Protein AF-A0A1R1SMH8-F1 (afdb_monomer_lite)

Sequence (94 aa):
MRCGICGSGRLSPVGELTSSDSMQKRLRLRFPRLGAFKSRPTFHAGFARACRDCGALLPFLGEEERRRLDAEADGLAPAEGAPIDADSEGGDAR

Organism: NCBI:txid1331668

Foldseek 3Di:
DAPPVPRHPQKDPKDFQDDPDPPDDADKDWFAFPDPDDDTDIAHFGIWIARPPPRDIGTDHDPVRVVVCVVCVVGTDPDVPDDPPPPPDDDDDD

pLDDT: mean 78.5, std 17.75, range [43.09, 97.81]

Structure (mmCIF, N/CA/C/O backbone):
data_AF-A0A1R1SMH8-F1
#
_entry.id   AF-A0A1R1SMH8-F1
#
loop_
_atom_site.group_PDB
_atom_site.id
_atom_site.type_symbol
_atom_site.label_atom_id
_atom_site.label_alt_id
_atom_site.label_comp_id
_atom_site.label_asym_id
_atom_site.label_entity_id
_atom_site.label_seq_id
_atom_site.pdbx_PDB_ins_code
_atom_site.Cartn_x
_atom_site.Cartn_y
_atom_site.Cartn_z
_atom_site.occupancy
_atom_site.B_iso_or_equiv
_atom_site.auth_seq_id
_atom_site.auth_comp_id
_atom_site.auth_asym_id
_atom_site.auth_atom_id
_atom_site.pdbx_PDB_model_num
ATOM 1 N N . MET A 1 1 ? 11.526 -10.123 0.857 1.00 79.00 1 MET A N 1
ATOM 2 C CA . MET A 1 1 ? 10.132 -9.953 0.391 1.00 79.00 1 MET A CA 1
ATOM 3 C C . MET A 1 1 ? 9.905 -10.792 -0.852 1.00 79.00 1 MET A C 1
ATOM 5 O O . MET A 1 1 ? 10.796 -10.845 -1.692 1.00 79.00 1 MET A O 1
ATOM 9 N N . ARG A 1 2 ? 8.744 -11.440 -0.951 1.00 92.88 2 ARG A N 1
ATOM 10 C CA . ARG A 1 2 ? 8.291 -12.180 -2.137 1.00 92.88 2 ARG A CA 1
ATOM 11 C C . ARG A 1 2 ? 7.066 -11.486 -2.721 1.00 92.88 2 ARG A C 1
ATOM 13 O O . ARG A 1 2 ? 6.394 -10.735 -2.020 1.00 92.88 2 ARG A O 1
ATOM 20 N N . CYS A 1 3 ? 6.787 -11.723 -3.995 1.00 94.56 3 CYS A N 1
ATOM 21 C CA . CYS A 1 3 ? 5.545 -11.284 -4.607 1.00 94.56 3 CYS A CA 1
ATOM 22 C C . CYS A 1 3 ? 4.367 -12.002 -3.936 1.00 94.56 3 CYS A C 1
ATOM 24 O O . CYS A 1 3 ? 4.298 -13.226 -3.992 1.00 94.56 3 CYS A O 1
ATOM 26 N N . GLY A 1 4 ? 3.436 -11.253 -3.342 1.00 90.12 4 GLY A N 1
ATOM 27 C CA . GLY A 1 4 ? 2.223 -11.822 -2.740 1.00 90.12 4 GLY A CA 1
ATOM 28 C C . GLY A 1 4 ? 1.247 -12.433 -3.753 1.00 90.12 4 GLY A C 1
ATOM 29 O O . GLY A 1 4 ? 0.323 -13.122 -3.350 1.00 90.12 4 GLY A O 1
ATOM 30 N N . ILE A 1 5 ? 1.460 -12.201 -5.056 1.00 95.25 5 ILE A N 1
ATOM 31 C CA . ILE A 1 5 ? 0.613 -12.732 -6.134 1.00 95.25 5 ILE A CA 1
ATOM 32 C C . ILE A 1 5 ? 1.150 -14.062 -6.680 1.00 95.25 5 ILE A C 1
ATOM 34 O O . ILE A 1 5 ? 0.381 -14.995 -6.862 1.00 95.25 5 ILE A O 1
ATOM 38 N N . CYS A 1 6 ? 2.459 -14.174 -6.948 1.00 96.19 6 CYS A N 1
ATOM 39 C CA . CYS A 1 6 ? 3.048 -15.371 -7.578 1.00 96.19 6 CYS A CA 1
ATOM 40 C C . CYS A 1 6 ? 4.179 -16.043 -6.776 1.00 96.19 6 CYS A C 1
ATOM 42 O O . CYS A 1 6 ? 4.794 -16.990 -7.254 1.00 96.19 6 CYS A O 1
ATOM 44 N N . GLY A 1 7 ? 4.532 -15.530 -5.594 1.00 96.12 7 GLY A N 1
ATOM 45 C CA . GLY A 1 7 ? 5.589 -16.087 -4.735 1.00 96.12 7 GLY A CA 1
ATOM 46 C C . GLY A 1 7 ? 7.037 -15.806 -5.175 1.00 96.12 7 GLY A C 1
ATOM 47 O O . GLY A 1 7 ? 7.980 -16.123 -4.437 1.00 96.12 7 GLY A O 1
ATOM 48 N N . SER A 1 8 ? 7.242 -15.179 -6.339 1.00 96.94 8 SER A N 1
ATOM 49 C CA . SER A 1 8 ? 8.574 -14.864 -6.871 1.00 96.94 8 SER A CA 1
ATOM 50 C C . SER A 1 8 ? 9.390 -13.938 -5.958 1.00 96.94 8 SER A C 1
ATOM 52 O O . SER A 1 8 ? 8.864 -13.002 -5.354 1.00 96.94 8 SER A O 1
ATOM 54 N N . GLY A 1 9 ? 10.708 -14.163 -5.901 1.00 96.06 9 GLY A N 1
ATOM 55 C CA . GLY A 1 9 ? 11.679 -13.260 -5.269 1.00 96.06 9 GLY A CA 1
ATOM 56 C C . GLY A 1 9 ? 12.247 -12.179 -6.202 1.00 96.06 9 GLY A C 1
ATOM 57 O O . GLY A 1 9 ? 12.992 -11.314 -5.744 1.00 96.06 9 GLY A O 1
ATOM 58 N N . ARG A 1 10 ? 11.918 -12.201 -7.502 1.00 96.94 10 ARG A N 1
ATOM 59 C CA . ARG A 1 10 ? 12.462 -11.280 -8.516 1.00 96.94 10 ARG A CA 1
ATOM 60 C C . ARG A 1 10 ? 11.681 -9.967 -8.528 1.00 96.94 10 ARG A C 1
ATOM 62 O O . ARG A 1 10 ? 10.909 -9.685 -9.442 1.00 96.94 10 ARG A O 1
ATOM 69 N N . LEU A 1 11 ? 11.874 -9.160 -7.493 1.00 97.06 11 LEU A N 1
ATOM 70 C CA . LEU A 1 11 ? 11.285 -7.824 -7.384 1.00 97.06 11 LEU A CA 1
ATOM 71 C C . LEU A 1 11 ? 12.233 -6.757 -7.949 1.00 97.06 11 LEU A C 1
ATOM 73 O O . LEU A 1 11 ? 13.454 -6.897 -7.879 1.00 97.06 11 LEU A O 1
ATOM 77 N N . SER A 1 12 ? 11.677 -5.677 -8.494 1.00 96.25 12 SER A N 1
ATOM 78 C CA . SER A 1 12 ? 12.437 -4.483 -8.8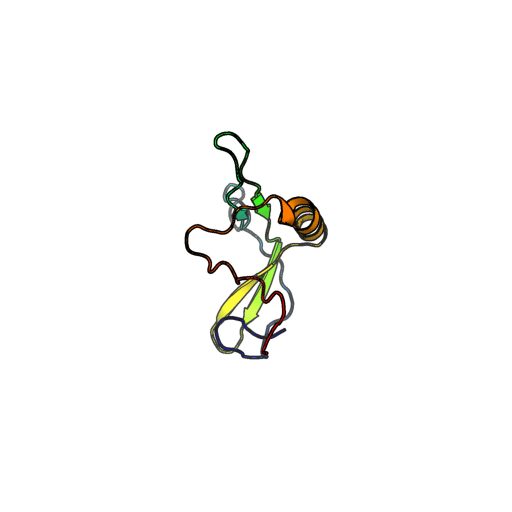69 1.00 96.25 12 SER A CA 1
ATOM 79 C C . SER A 1 12 ? 13.060 -3.795 -7.639 1.00 96.25 12 SER A C 1
ATOM 81 O O . SER A 1 12 ? 12.665 -4.069 -6.490 1.00 96.25 12 SER A O 1
ATOM 83 N N . PRO A 1 13 ? 13.994 -2.848 -7.853 1.00 96.50 13 PRO A N 1
ATOM 84 C CA . PRO A 1 13 ? 14.267 -1.796 -6.881 1.00 96.50 13 PRO A CA 1
ATOM 85 C C . PRO A 1 13 ? 12.987 -1.046 -6.490 1.00 96.50 13 PRO A C 1
ATOM 87 O O . PRO A 1 13 ? 11.969 -1.120 -7.186 1.00 96.50 13 PRO A O 1
ATOM 90 N N . VAL A 1 14 ? 13.041 -0.343 -5.362 1.00 95.06 14 VAL A N 1
ATOM 91 C CA . VAL A 1 14 ? 11.951 0.544 -4.944 1.00 95.06 14 VAL A CA 1
ATOM 92 C C . VAL A 1 14 ? 11.876 1.724 -5.907 1.00 95.06 14 VAL A C 1
ATOM 94 O O . VAL A 1 14 ? 12.902 2.329 -6.206 1.00 95.06 14 VAL A O 1
ATOM 97 N N . GLY A 1 15 ? 10.669 2.033 -6.371 1.00 92.56 15 GLY A N 1
ATOM 98 C CA . GLY A 1 15 ? 10.359 3.262 -7.093 1.00 92.56 15 GLY A CA 1
ATOM 99 C C . GLY A 1 15 ? 9.329 4.096 -6.340 1.00 92.56 15 GLY A C 1
ATOM 100 O O . GLY A 1 15 ? 8.571 3.572 -5.518 1.00 92.56 15 GLY A O 1
ATOM 101 N N . GLU A 1 16 ? 9.300 5.390 -6.635 1.00 90.50 16 GLU A N 1
ATOM 102 C CA . GLU A 1 16 ? 8.259 6.302 -6.163 1.00 90.50 16 GLU A CA 1
ATOM 103 C C . GLU A 1 16 ? 6.996 6.152 -7.017 1.00 90.50 16 GLU A C 1
ATOM 105 O O . GLU A 1 16 ? 7.060 6.069 -8.245 1.00 90.50 16 GLU A O 1
ATOM 110 N N . LEU A 1 17 ? 5.835 6.117 -6.364 1.00 86.31 17 LEU A N 1
ATOM 111 C CA . LEU A 1 17 ? 4.542 6.185 -7.032 1.00 86.31 17 LEU A CA 1
ATOM 112 C C . LEU A 1 17 ? 4.172 7.648 -7.242 1.00 86.31 17 LEU A C 1
ATOM 114 O O . LEU A 1 17 ? 3.685 8.328 -6.336 1.00 86.31 17 LEU A O 1
ATOM 118 N N . THR A 1 18 ? 4.376 8.122 -8.462 1.00 76.12 18 THR A N 1
ATOM 119 C CA . THR A 1 18 ? 3.898 9.427 -8.903 1.00 76.12 18 THR A CA 1
ATOM 120 C C . THR A 1 18 ? 2.571 9.263 -9.644 1.00 76.12 18 THR A C 1
ATOM 122 O O . THR A 1 18 ? 2.327 8.263 -10.317 1.00 76.12 18 THR A O 1
ATOM 125 N N . SER A 1 19 ? 1.675 10.235 -9.484 1.00 70.19 19 SER A N 1
ATOM 126 C CA . SER A 1 19 ? 0.490 10.362 -10.332 1.00 70.19 19 SER A CA 1
ATOM 127 C C . SER A 1 19 ? 0.819 11.393 -11.404 1.00 70.19 19 SER A C 1
ATOM 129 O O . SER A 1 19 ? 1.306 12.472 -11.067 1.00 70.19 19 SER A O 1
ATOM 131 N N . SER A 1 20 ? 0.615 11.061 -12.677 1.00 59.62 20 SER A N 1
ATOM 132 C CA . SER A 1 20 ? 0.969 11.924 -13.812 1.00 59.62 20 SER A CA 1
ATOM 133 C C . SER A 1 20 ? 0.050 13.136 -13.985 1.00 59.62 20 SER A C 1
ATOM 135 O O . SER A 1 20 ? 0.344 14.002 -14.803 1.00 59.62 20 SER A O 1
ATOM 137 N N . ASP A 1 21 ? -1.037 13.224 -13.219 1.00 59.59 21 ASP A N 1
ATOM 138 C CA . ASP A 1 21 ? -2.013 14.301 -13.318 1.00 59.59 21 ASP A CA 1
ATOM 139 C C . ASP A 1 21 ? -2.118 15.016 -11.965 1.00 59.59 21 ASP A C 1
ATOM 141 O O . ASP A 1 21 ? -2.388 14.400 -10.929 1.00 59.59 21 ASP A O 1
ATOM 145 N N . SER A 1 22 ? -1.876 16.329 -11.967 1.00 54.41 22 SER A N 1
ATOM 146 C CA . SER A 1 22 ? -1.843 17.182 -10.770 1.00 54.41 22 SER A CA 1
ATOM 147 C C . SER A 1 22 ? -3.181 17.212 -10.020 1.00 54.41 22 SER A C 1
ATOM 149 O O . SER A 1 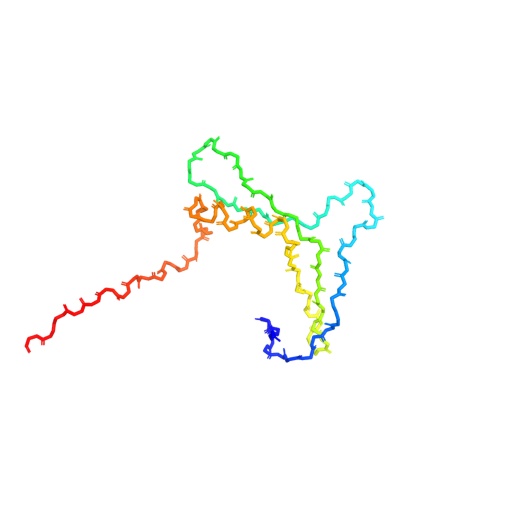22 ? -3.226 17.602 -8.852 1.00 54.41 22 SER A O 1
ATOM 151 N N . MET A 1 23 ? -4.259 16.740 -10.655 1.00 55.12 23 MET A N 1
ATOM 152 C CA . MET A 1 23 ? -5.587 16.591 -10.058 1.00 55.12 23 MET A CA 1
ATOM 153 C C . MET A 1 23 ? -5.948 15.146 -9.668 1.00 55.12 23 MET A C 1
ATOM 155 O O . MET A 1 23 ? -6.930 14.935 -8.945 1.00 55.12 23 MET A O 1
ATOM 159 N N . GLN A 1 24 ? -5.165 14.138 -10.073 1.00 54.09 24 GLN A N 1
ATOM 160 C CA . GLN A 1 24 ? -5.457 12.737 -9.768 1.00 54.09 24 GLN A CA 1
ATOM 161 C C . GLN A 1 24 ? -4.661 12.268 -8.554 1.00 54.09 24 GLN A C 1
ATOM 163 O O . GLN A 1 24 ? -3.451 12.064 -8.564 1.00 54.09 24 GLN A O 1
ATOM 168 N N . LYS A 1 25 ? -5.414 12.141 -7.465 1.00 59.88 25 LYS A N 1
ATOM 169 C CA . LYS A 1 25 ? -5.035 11.710 -6.120 1.00 59.88 25 LYS A CA 1
ATOM 170 C C . LYS A 1 25 ? -4.021 10.556 -6.159 1.00 59.88 25 LYS A C 1
ATOM 172 O O . LYS A 1 25 ? -4.279 9.538 -6.794 1.00 59.88 25 LYS A O 1
ATOM 177 N N . ARG A 1 26 ? -2.918 10.702 -5.407 1.00 68.19 26 ARG A N 1
ATOM 178 C CA . ARG A 1 26 ? -1.978 9.613 -5.055 1.00 68.19 26 ARG A CA 1
ATOM 179 C C . ARG A 1 26 ? -2.743 8.321 -4.753 1.00 68.19 26 ARG A C 1
ATOM 181 O O . ARG A 1 26 ? -3.845 8.395 -4.204 1.00 68.19 26 ARG A O 1
ATOM 188 N N . LEU A 1 27 ? -2.149 7.161 -5.037 1.00 79.38 27 LEU A N 1
ATOM 189 C CA . LEU A 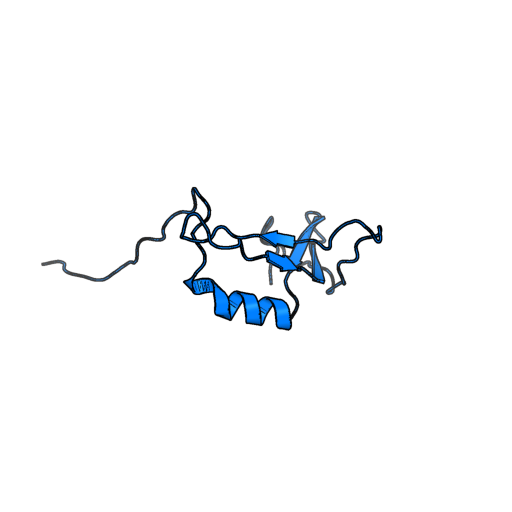1 27 ? -2.765 5.874 -4.715 1.00 79.38 27 LEU A CA 1
ATOM 190 C C . LEU A 1 27 ? -3.084 5.822 -3.209 1.00 79.38 27 LEU A C 1
ATOM 192 O O . LEU A 1 27 ? -2.206 6.023 -2.366 1.00 79.38 27 LEU A O 1
ATOM 196 N N . ARG A 1 28 ? -4.365 5.634 -2.874 1.00 81.94 28 ARG A N 1
ATOM 197 C CA . ARG A 1 28 ? -4.885 5.726 -1.504 1.00 81.94 28 ARG A CA 1
ATOM 198 C C . ARG A 1 28 ? -5.432 4.389 -1.040 1.00 81.94 28 ARG A C 1
ATOM 200 O O . ARG A 1 28 ? -6.281 3.808 -1.707 1.00 81.94 28 ARG A O 1
ATOM 207 N N . LEU A 1 29 ? -5.003 3.965 0.140 1.00 82.25 29 LEU A N 1
ATOM 208 C CA . LEU A 1 29 ? -5.559 2.833 0.864 1.00 82.25 29 LEU A CA 1
ATOM 209 C C . LEU A 1 29 ? -6.562 3.355 1.895 1.00 82.25 29 LEU A C 1
ATOM 211 O O . LEU A 1 29 ? -6.202 4.166 2.745 1.00 82.25 29 LEU A O 1
ATOM 215 N N . ARG A 1 30 ? -7.828 2.944 1.806 1.00 83.94 30 ARG A N 1
ATOM 216 C CA . ARG A 1 30 ? -8.908 3.423 2.681 1.00 83.94 30 ARG A CA 1
ATOM 217 C C . ARG A 1 30 ? -9.501 2.253 3.451 1.00 83.94 30 ARG A C 1
ATOM 219 O O . ARG A 1 30 ? -9.938 1.293 2.828 1.00 83.94 30 ARG A O 1
ATOM 226 N N . PHE A 1 31 ? -9.579 2.375 4.772 1.00 81.50 31 PHE A N 1
ATOM 227 C CA . PHE A 1 31 ? -10.131 1.330 5.635 1.00 81.50 31 PHE A CA 1
ATOM 228 C C . PHE A 1 31 ? -11.540 1.684 6.137 1.00 81.50 31 PHE A C 1
ATOM 230 O O . PHE A 1 31 ? -11.866 2.870 6.292 1.00 81.50 31 PHE A O 1
ATOM 237 N N . PRO A 1 32 ? -12.399 0.683 6.391 1.00 76.19 32 PRO A N 1
ATOM 238 C CA . PRO A 1 32 ? -13.599 0.875 7.194 1.00 76.19 32 PRO A CA 1
ATOM 239 C C . PRO A 1 32 ? -13.229 1.131 8.667 1.00 76.19 32 PRO A C 1
ATOM 241 O O . PRO A 1 32 ? -12.161 0.744 9.139 1.00 76.19 32 PRO A O 1
ATOM 244 N N . ARG A 1 33 ? -14.114 1.807 9.407 1.00 72.31 33 ARG A N 1
ATOM 245 C CA . ARG A 1 33 ? -13.944 2.092 10.840 1.00 72.31 33 ARG A CA 1
ATOM 246 C C . ARG A 1 33 ? -15.231 1.751 11.583 1.00 72.31 33 ARG A C 1
ATOM 248 O O . ARG A 1 33 ? -16.312 2.022 11.065 1.00 72.31 33 ARG A O 1
ATOM 255 N N . LEU A 1 34 ? -15.116 1.185 12.785 1.00 64.44 34 LEU A N 1
ATOM 256 C CA . LEU A 1 34 ? -16.272 0.862 13.625 1.00 64.44 34 LEU A CA 1
ATOM 257 C C . LEU A 1 34 ? -16.926 2.152 14.161 1.00 64.44 34 LEU A C 1
ATOM 259 O O . LEU A 1 34 ? -16.299 2.933 14.888 1.00 64.44 34 LEU A O 1
ATOM 263 N N . GLY A 1 35 ? -18.191 2.371 13.787 1.00 62.59 35 GLY A N 1
ATOM 264 C CA . GLY A 1 35 ? -19.032 3.505 14.194 1.00 62.59 35 GLY A CA 1
ATOM 265 C C . GLY A 1 35 ? -19.589 4.296 13.003 1.00 62.59 35 GLY A C 1
ATOM 266 O O . GLY A 1 35 ? -18.826 4.797 12.182 1.00 62.59 35 GLY A O 1
ATOM 267 N N . ALA A 1 36 ? -20.918 4.459 12.943 1.00 57.88 36 ALA A N 1
ATOM 268 C CA . ALA A 1 36 ? -21.668 5.011 11.801 1.00 57.88 36 ALA A CA 1
ATOM 269 C C . ALA A 1 36 ? -21.306 6.459 11.386 1.00 57.88 36 ALA A C 1
ATOM 271 O O . ALA A 1 36 ? -21.746 6.920 10.337 1.00 57.88 36 ALA A O 1
ATOM 272 N N . PHE A 1 37 ? -20.476 7.160 12.167 1.00 60.06 37 PHE A N 1
ATOM 273 C CA . PHE A 1 37 ? -20.117 8.567 11.95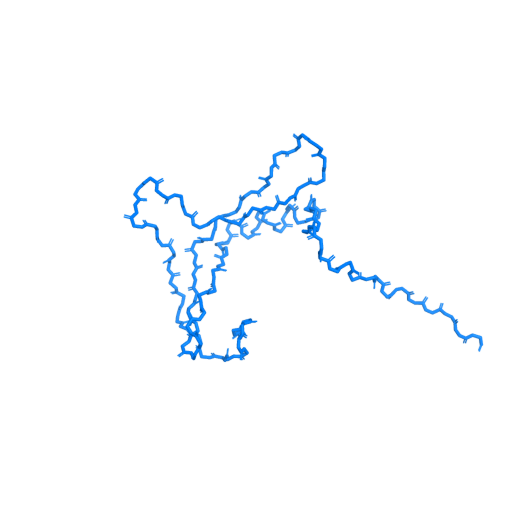0 1.00 60.06 37 PHE A CA 1
ATOM 274 C C . PHE A 1 37 ? -18.610 8.864 12.031 1.00 60.06 37 PHE A C 1
ATOM 276 O O . PHE A 1 37 ? -18.218 10.030 12.034 1.00 60.06 37 PHE A O 1
ATOM 283 N N . LYS A 1 38 ? -17.733 7.850 12.093 1.00 62.28 38 LYS A N 1
ATOM 284 C CA . LYS A 1 38 ? -16.279 8.095 12.113 1.00 62.28 38 LYS A CA 1
ATOM 285 C C . LYS A 1 38 ? -15.724 8.255 10.695 1.00 62.28 38 LYS A C 1
ATOM 287 O O . LYS A 1 38 ? -16.094 7.515 9.781 1.00 62.28 38 LYS A O 1
ATOM 292 N N . SER A 1 39 ? -14.805 9.205 10.506 1.00 70.44 39 SER A N 1
ATOM 293 C CA . SER A 1 39 ? -14.094 9.362 9.235 1.00 70.44 39 SER A CA 1
ATOM 294 C C . SER A 1 39 ? -13.294 8.091 8.922 1.00 70.44 39 SER A C 1
ATOM 296 O O . SER A 1 39 ? -12.631 7.511 9.782 1.00 70.44 39 SER A O 1
ATOM 298 N N . ARG A 1 40 ? -13.392 7.623 7.672 1.00 75.94 40 ARG A N 1
ATOM 299 C CA . ARG A 1 40 ? -12.641 6.451 7.202 1.00 75.94 40 ARG A CA 1
ATOM 300 C C . ARG A 1 40 ? -11.167 6.836 7.042 1.00 75.94 40 ARG A C 1
ATOM 302 O O . ARG A 1 40 ? -10.890 7.687 6.184 1.00 75.94 40 ARG A O 1
ATOM 309 N N . PRO A 1 41 ? -10.240 6.237 7.807 1.00 82.31 41 PRO A N 1
ATOM 310 C CA . PRO A 1 41 ? -8.836 6.582 7.701 1.00 82.31 41 PRO A CA 1
ATOM 311 C C . PRO A 1 41 ? -8.339 6.217 6.306 1.00 82.31 41 PRO A C 1
ATOM 313 O O . PRO A 1 41 ? -8.741 5.214 5.706 1.00 82.31 41 PRO A O 1
ATOM 316 N N . THR A 1 42 ? -7.534 7.111 5.743 1.00 86.69 42 THR A N 1
ATOM 317 C CA . THR A 1 42 ? -6.988 6.952 4.400 1.00 86.69 42 THR A CA 1
ATOM 318 C C . THR A 1 42 ? -5.491 7.171 4.446 1.00 86.69 42 THR A C 1
ATOM 320 O O . THR A 1 42 ? -5.051 8.142 5.049 1.00 86.69 42 THR A O 1
ATOM 323 N N . PHE A 1 43 ? -4.737 6.304 3.782 1.00 89.31 43 PHE A N 1
ATOM 324 C CA . PHE A 1 43 ? -3.282 6.306 3.752 1.00 89.31 43 PHE A CA 1
ATOM 325 C C . PHE A 1 43 ? -2.772 6.417 2.322 1.00 89.31 43 PHE A C 1
ATOM 327 O O . PHE A 1 43 ? -3.401 5.912 1.392 1.00 89.31 43 PHE A O 1
ATOM 334 N N . HIS A 1 44 ? -1.646 7.089 2.136 1.00 88.81 44 HIS A N 1
ATOM 335 C CA . HIS A 1 44 ? -1.033 7.307 0.834 1.00 88.81 44 HIS A CA 1
ATOM 336 C C . HIS A 1 44 ? 0.099 6.307 0.598 1.00 88.81 44 HIS A C 1
ATOM 338 O O . HIS A 1 44 ? 1.108 6.307 1.304 1.00 88.81 44 HIS A O 1
ATOM 344 N N . ALA A 1 45 ? -0.043 5.480 -0.438 1.00 88.69 45 ALA A N 1
ATOM 345 C CA . ALA A 1 45 ? 1.065 4.677 -0.933 1.00 88.69 45 ALA A CA 1
ATOM 346 C C . ALA A 1 45 ? 1.975 5.573 -1.782 1.00 88.69 45 ALA A C 1
ATOM 348 O O . ALA A 1 45 ? 1.566 6.064 -2.835 1.00 88.69 45 ALA A O 1
ATOM 349 N N . GLY A 1 46 ? 3.187 5.823 -1.286 1.00 89.50 46 GLY A N 1
ATOM 350 C CA . GLY A 1 46 ? 4.187 6.662 -1.955 1.00 89.50 46 GLY A CA 1
ATOM 351 C C . GLY A 1 46 ? 5.221 5.866 -2.745 1.00 89.50 46 GLY A C 1
ATOM 352 O O . GLY A 1 46 ? 5.952 6.444 -3.542 1.00 89.50 46 GLY A O 1
ATOM 353 N N . PHE A 1 47 ? 5.281 4.549 -2.546 1.00 92.50 47 PHE A N 1
ATOM 354 C CA . PHE A 1 47 ? 6.334 3.700 -3.091 1.00 92.50 47 PHE A CA 1
ATOM 355 C C . PHE A 1 47 ? 5.772 2.391 -3.637 1.00 92.50 47 PHE A C 1
ATOM 357 O O . PHE A 1 47 ? 4.708 1.933 -3.213 1.00 92.50 47 PHE A O 1
ATOM 364 N N . ALA A 1 48 ? 6.499 1.765 -4.560 1.00 93.81 48 ALA A N 1
ATOM 365 C CA . ALA A 1 48 ? 6.166 0.443 -5.071 1.00 93.81 48 ALA A CA 1
ATOM 366 C C . ALA A 1 48 ? 7.395 -0.365 -5.497 1.00 93.81 48 ALA A C 1
ATOM 368 O O . ALA A 1 48 ? 8.481 0.163 -5.746 1.00 93.81 48 ALA A O 1
ATOM 369 N N . ARG A 1 49 ? 7.194 -1.680 -5.614 1.00 95.50 49 ARG A N 1
ATOM 370 C CA . ARG A 1 49 ? 8.059 -2.590 -6.378 1.00 95.50 49 ARG A CA 1
ATOM 371 C C . ARG A 1 49 ? 7.224 -3.328 -7.416 1.00 95.50 49 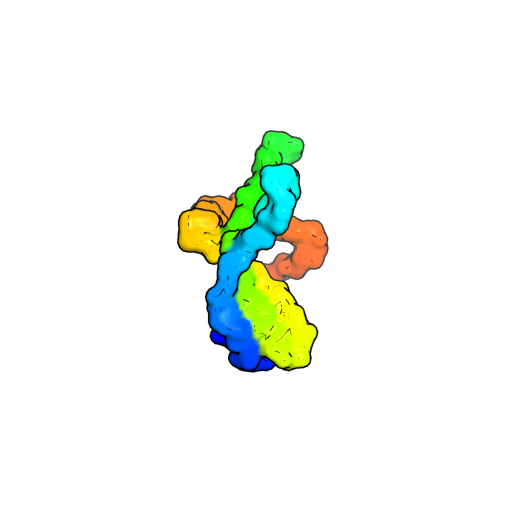ARG A C 1
ATOM 373 O O . ARG A 1 49 ? 6.088 -3.695 -7.133 1.00 95.50 49 ARG A O 1
ATOM 380 N N . ALA A 1 50 ? 7.800 -3.608 -8.577 1.00 96.56 50 ALA A N 1
ATOM 381 C CA . ALA A 1 50 ? 7.199 -4.474 -9.584 1.00 96.56 50 ALA A CA 1
ATOM 382 C C . ALA A 1 50 ? 7.788 -5.888 -9.493 1.00 96.56 50 ALA A C 1
ATOM 384 O O . ALA A 1 50 ? 9.005 -6.063 -9.366 1.00 96.56 50 ALA A O 1
ATOM 385 N N . CYS A 1 51 ? 6.943 -6.913 -9.571 1.00 97.75 51 CYS A N 1
ATOM 386 C CA . CYS A 1 51 ? 7.400 -8.278 -9.788 1.00 97.75 51 CYS A CA 1
ATOM 387 C C . CYS A 1 51 ? 7.817 -8.450 -11.249 1.00 97.75 51 CYS A C 1
ATOM 389 O O . CYS A 1 51 ? 7.030 -8.214 -12.161 1.00 97.75 51 CYS A O 1
ATOM 391 N N . ARG A 1 52 ? 9.049 -8.905 -11.470 1.00 97.38 52 ARG A N 1
ATOM 392 C CA . ARG A 1 52 ? 9.619 -9.087 -12.810 1.00 97.38 52 ARG A CA 1
ATOM 393 C C . ARG A 1 52 ? 9.161 -10.372 -13.504 1.00 97.38 52 ARG A C 1
ATOM 395 O O . ARG A 1 52 ? 9.494 -10.550 -14.668 1.00 97.38 52 ARG A O 1
ATOM 402 N N . ASP A 1 53 ? 8.440 -11.241 -12.795 1.00 97.81 53 ASP A N 1
ATOM 403 C CA . ASP A 1 53 ? 7.933 -12.506 -13.340 1.00 97.81 53 ASP A CA 1
ATOM 404 C C . ASP A 1 53 ? 6.453 -12.422 -13.722 1.00 97.81 53 ASP A C 1
ATOM 406 O O . ASP A 1 53 ? 6.092 -12.830 -14.818 1.00 97.81 53 ASP A O 1
ATOM 410 N N . CYS A 1 54 ? 5.592 -11.880 -12.851 1.00 97.38 54 CYS A N 1
ATOM 411 C CA . CYS A 1 54 ? 4.149 -11.788 -13.119 1.00 97.38 54 CYS A CA 1
ATOM 412 C C . CYS A 1 54 ? 3.639 -10.364 -13.389 1.00 97.38 54 CYS A C 1
ATOM 414 O O . CYS A 1 54 ? 2.448 -10.180 -13.612 1.00 97.38 54 CYS A O 1
ATOM 416 N N . GLY A 1 55 ? 4.501 -9.345 -13.312 1.00 95.31 55 GLY A N 1
ATOM 417 C CA . GLY A 1 55 ? 4.120 -7.950 -13.553 1.00 95.31 55 GLY A CA 1
ATOM 418 C C . GLY A 1 55 ? 3.331 -7.279 -12.423 1.00 95.31 55 GLY A C 1
ATOM 419 O O . GLY A 1 55 ? 2.991 -6.106 -12.547 1.00 95.31 55 GLY A O 1
ATOM 420 N N . ALA A 1 56 ? 3.055 -7.972 -11.312 1.00 95.56 56 ALA A N 1
ATOM 421 C CA . ALA A 1 56 ? 2.325 -7.388 -10.188 1.00 95.56 56 ALA A CA 1
ATOM 422 C C . ALA A 1 56 ? 3.038 -6.145 -9.630 1.00 95.56 56 ALA A C 1
ATOM 424 O O . ALA A 1 56 ? 4.228 -6.199 -9.300 1.00 95.56 56 ALA A O 1
ATOM 425 N N . LEU A 1 57 ? 2.293 -5.049 -9.473 1.00 94.00 57 LEU A N 1
ATOM 426 C CA . LEU A 1 57 ? 2.751 -3.837 -8.802 1.00 94.00 57 LEU A CA 1
ATOM 427 C C . LEU A 1 57 ? 2.373 -3.914 -7.320 1.00 94.00 57 LEU A C 1
ATOM 429 O O . LEU A 1 57 ? 1.204 -4.078 -6.983 1.00 94.00 57 LEU A O 1
ATOM 433 N N . LEU A 1 58 ? 3.368 -3.820 -6.442 1.00 92.50 58 LEU A N 1
ATOM 434 C CA . LEU A 1 58 ? 3.229 -3.965 -4.994 1.00 92.50 58 LEU A CA 1
ATOM 435 C C . LEU A 1 58 ? 3.404 -2.587 -4.337 1.00 92.50 58 LEU A C 1
ATOM 437 O O . LEU A 1 58 ? 4.543 -2.220 -4.023 1.00 92.50 58 LEU A O 1
ATOM 441 N N . PRO A 1 59 ? 2.326 -1.796 -4.186 1.00 92.31 59 PRO A N 1
ATOM 442 C CA . PRO A 1 59 ? 2.373 -0.495 -3.532 1.00 92.31 59 PRO A CA 1
ATOM 443 C C . PRO A 1 59 ? 2.534 -0.645 -2.016 1.00 92.31 59 PRO A C 1
ATOM 445 O O . PRO A 1 59 ? 1.973 -1.556 -1.410 1.00 92.31 59 PRO A O 1
ATOM 448 N N . PHE A 1 60 ? 3.272 0.268 -1.392 1.00 92.12 60 PHE A N 1
ATOM 449 C CA . PHE A 1 60 ? 3.436 0.310 0.058 1.00 92.12 60 PHE A CA 1
ATOM 450 C C . PHE A 1 60 ? 3.575 1.742 0.585 1.00 92.12 60 PHE A C 1
ATOM 452 O O . PHE A 1 60 ? 3.829 2.701 -0.154 1.00 92.12 60 PHE A O 1
ATOM 459 N N . LEU A 1 61 ? 3.340 1.879 1.891 1.00 93.44 61 LEU A N 1
ATOM 460 C CA . LEU A 1 61 ? 3.361 3.156 2.594 1.00 93.44 61 LEU A CA 1
ATOM 461 C C . LEU A 1 61 ? 4.795 3.646 2.811 1.00 93.44 61 LEU A C 1
ATOM 463 O O . LEU A 1 61 ? 5.715 2.855 3.023 1.00 93.44 61 LEU A O 1
ATOM 467 N N . GLY A 1 62 ? 4.963 4.969 2.793 1.00 91.31 62 GLY A N 1
ATOM 468 C CA . GLY A 1 62 ? 6.161 5.605 3.333 1.00 91.31 62 GLY A CA 1
ATOM 469 C C . GLY A 1 62 ? 6.214 5.494 4.854 1.00 91.31 62 GLY A C 1
ATOM 470 O O . GLY A 1 62 ? 5.245 5.089 5.491 1.00 91.31 62 GLY A O 1
ATOM 471 N N . GLU A 1 63 ? 7.343 5.872 5.447 1.00 92.88 63 GLU A N 1
ATOM 472 C CA . GLU A 1 63 ? 7.566 5.698 6.884 1.00 92.88 63 GLU A CA 1
ATOM 473 C C . GLU A 1 63 ? 6.523 6.415 7.753 1.00 92.88 63 GLU A C 1
ATOM 475 O O . GLU A 1 63 ? 5.984 5.811 8.678 1.00 92.88 63 GLU A O 1
ATOM 480 N N . GLU A 1 64 ? 6.206 7.672 7.442 1.00 92.56 64 GLU A N 1
ATOM 481 C CA . GLU A 1 64 ? 5.212 8.463 8.175 1.00 92.56 64 GLU A CA 1
ATOM 482 C C . GLU A 1 64 ? 3.814 7.832 8.102 1.00 92.56 64 GLU A C 1
ATOM 484 O O . GLU A 1 64 ? 3.169 7.593 9.121 1.00 92.56 64 GLU A O 1
ATOM 489 N N . GLU A 1 65 ? 3.373 7.490 6.892 1.00 92.44 65 GLU A N 1
ATOM 490 C CA . GLU A 1 65 ? 2.073 6.865 6.648 1.00 92.44 65 GLU A CA 1
ATOM 491 C C . GLU A 1 65 ? 1.980 5.477 7.295 1.00 92.44 65 GLU A C 1
ATOM 493 O O . GLU A 1 65 ? 0.926 5.124 7.820 1.00 92.44 65 GLU A O 1
ATOM 498 N N . ARG A 1 66 ? 3.082 4.711 7.316 1.00 94.19 66 ARG A N 1
ATOM 499 C CA . ARG A 1 66 ? 3.168 3.430 8.028 1.00 94.19 66 ARG A CA 1
ATOM 500 C C . ARG A 1 66 ? 3.032 3.629 9.535 1.00 94.19 66 ARG A C 1
ATOM 502 O O . ARG A 1 66 ? 2.223 2.949 10.144 1.00 94.19 66 ARG A O 1
ATOM 509 N N . ARG A 1 67 ? 3.761 4.583 10.128 1.00 94.44 67 ARG A N 1
ATOM 510 C CA . ARG A 1 67 ? 3.645 4.886 11.567 1.00 94.44 67 ARG A CA 1
ATOM 511 C C . ARG A 1 67 ? 2.222 5.312 11.937 1.00 94.44 67 ARG A C 1
ATOM 513 O O . ARG A 1 67 ? 1.725 4.910 12.983 1.00 94.44 67 ARG A O 1
ATOM 520 N N . ARG A 1 68 ? 1.554 6.098 11.079 1.00 93.50 68 ARG A N 1
ATOM 521 C CA . ARG A 1 68 ? 0.143 6.461 11.284 1.00 93.50 68 ARG A CA 1
ATOM 522 C C . ARG A 1 68 ? -0.770 5.240 11.191 1.00 93.50 68 ARG A C 1
ATOM 524 O O . ARG A 1 68 ? -1.676 5.117 12.005 1.00 93.50 68 ARG A O 1
ATOM 531 N N . LEU A 1 69 ? -0.536 4.350 10.223 1.00 91.56 69 LEU A N 1
ATOM 532 C CA . LEU A 1 69 ? -1.293 3.104 10.112 1.00 91.56 69 LEU A CA 1
ATOM 533 C C . LEU A 1 69 ? -1.132 2.257 11.375 1.00 91.56 69 LEU A C 1
ATOM 535 O O . LEU A 1 69 ? -2.142 1.853 11.936 1.00 91.56 69 LEU A O 1
ATOM 539 N N . ASP A 1 70 ? 0.099 2.053 11.843 1.00 92.44 70 ASP A N 1
ATOM 540 C CA . ASP A 1 70 ? 0.388 1.264 13.044 1.00 92.44 70 ASP A CA 1
ATOM 541 C C . ASP A 1 70 ? -0.319 1.848 14.280 1.00 92.44 70 ASP A C 1
ATOM 543 O O . ASP A 1 70 ? -0.892 1.107 15.071 1.00 92.44 70 ASP A O 1
ATOM 547 N N . ALA A 1 71 ? -0.359 3.179 14.416 1.00 90.50 71 ALA A N 1
ATOM 548 C CA . ALA A 1 71 ? -1.052 3.854 15.517 1.00 90.50 71 ALA A CA 1
ATOM 549 C C . ALA A 1 71 ? -2.590 3.767 15.444 1.00 90.50 71 ALA A C 1
ATOM 551 O O . ALA A 1 71 ? -3.266 3.909 16.461 1.00 90.50 71 ALA A O 1
ATOM 552 N N . GLU A 1 72 ? -3.159 3.585 14.250 1.00 88.06 72 GLU A N 1
ATOM 553 C CA . GLU A 1 72 ? -4.609 3.500 14.041 1.00 88.06 72 GLU A CA 1
ATOM 554 C C . GLU A 1 72 ? -5.122 2.061 13.878 1.00 88.06 72 GLU A C 1
ATOM 556 O O . GLU A 1 72 ? -6.342 1.871 13.883 1.00 88.06 72 GLU A O 1
ATOM 561 N N . ALA A 1 73 ? -4.226 1.076 13.736 1.00 85.50 73 ALA A N 1
ATOM 562 C CA . ALA A 1 73 ? -4.523 -0.296 13.321 1.00 85.50 73 ALA A CA 1
ATOM 563 C C . ALA A 1 73 ? -5.590 -0.971 14.193 1.00 85.50 73 ALA A C 1
ATOM 565 O O . ALA A 1 73 ? -6.565 -1.497 13.656 1.00 85.50 73 ALA A O 1
ATOM 566 N N . ASP A 1 74 ? -5.471 -0.856 15.518 1.00 82.62 74 ASP A N 1
ATOM 567 C CA . ASP A 1 74 ? -6.406 -1.451 16.487 1.00 82.62 74 ASP A CA 1
ATOM 568 C C . ASP A 1 74 ? -7.835 -0.889 16.369 1.00 82.62 74 ASP A C 1
ATOM 570 O O . ASP A 1 74 ? -8.809 -1.493 16.814 1.00 82.62 74 ASP A O 1
ATOM 574 N N . GLY A 1 75 ? -7.983 0.298 15.772 1.00 77.12 75 GLY A N 1
ATOM 575 C CA . GLY A 1 75 ? -9.270 0.953 15.556 1.00 77.12 75 GLY A CA 1
ATOM 576 C C . GLY A 1 75 ? -9.917 0.658 14.201 1.00 77.12 75 GLY A C 1
ATOM 577 O O . GLY A 1 75 ? -10.999 1.197 13.928 1.00 77.12 75 GLY A O 1
ATOM 578 N N . LEU A 1 76 ? -9.263 -0.120 13.332 1.00 81.12 76 LEU A N 1
ATOM 579 C CA . LEU A 1 76 ? -9.754 -0.445 11.995 1.00 81.12 76 LEU A CA 1
ATOM 580 C C . LEU A 1 76 ? -10.730 -1.619 12.058 1.00 81.12 76 LEU A C 1
ATOM 582 O O . LEU A 1 76 ? -10.501 -2.606 12.748 1.00 81.12 76 LEU A O 1
ATOM 586 N N . ALA A 1 77 ? -11.839 -1.514 11.325 1.00 76.00 77 ALA A N 1
ATOM 587 C CA . ALA A 1 77 ? -12.741 -2.651 11.191 1.00 76.00 77 ALA A CA 1
ATOM 588 C C . ALA A 1 77 ? -12.127 -3.671 10.215 1.00 76.00 77 ALA A C 1
ATOM 590 O O . ALA A 1 77 ? -11.532 -3.248 9.214 1.00 76.00 77 ALA A O 1
ATOM 591 N N . PRO A 1 78 ? -12.313 -4.985 10.434 1.00 66.12 78 PRO A N 1
ATOM 592 C CA . PRO A 1 78 ? -12.054 -5.958 9.384 1.00 66.12 78 PRO A CA 1
ATOM 593 C C . PRO A 1 78 ? -12.867 -5.578 8.141 1.00 66.12 78 PRO A C 1
ATOM 595 O O . PRO A 1 78 ? -13.991 -5.073 8.237 1.00 66.12 78 PRO A O 1
ATOM 598 N N . ALA A 1 79 ? -12.280 -5.769 6.959 1.00 60.31 79 ALA A N 1
ATOM 599 C CA . ALA A 1 79 ? -13.034 -5.629 5.720 1.00 60.31 79 ALA A CA 1
ATOM 600 C C . ALA A 1 79 ? -14.222 -6.604 5.760 1.00 60.31 79 ALA A C 1
ATOM 602 O O . ALA A 1 79 ? -14.066 -7.733 6.226 1.00 60.31 79 ALA A O 1
ATOM 603 N N . GLU A 1 80 ? -15.404 -6.180 5.305 1.00 54.88 80 GLU A N 1
ATOM 604 C CA . GLU A 1 80 ? -16.567 -7.071 5.227 1.00 54.88 80 GLU A CA 1
ATOM 605 C C . GLU A 1 80 ? -16.179 -8.333 4.431 1.00 54.88 80 GLU A C 1
ATOM 607 O O . GLU A 1 80 ? -15.797 -8.240 3.265 1.00 54.88 80 GLU A O 1
ATOM 612 N N . GLY A 1 81 ? -16.210 -9.498 5.090 1.00 54.03 81 GLY A N 1
ATOM 613 C CA . GLY A 1 81 ? -15.806 -10.787 4.515 1.00 54.03 81 GLY A CA 1
ATOM 614 C C . GLY A 1 81 ? -14.368 -11.251 4.800 1.00 54.03 81 GLY A C 1
ATOM 615 O O . GLY A 1 81 ? -13.977 -12.295 4.282 1.00 54.03 81 GLY A O 1
ATOM 616 N N . ALA A 1 82 ? -13.575 -10.536 5.605 1.00 48.84 82 ALA A N 1
ATOM 617 C CA . ALA A 1 82 ? -12.291 -11.056 6.083 1.00 48.84 82 ALA A CA 1
ATOM 618 C C . ALA A 1 82 ? -12.523 -12.210 7.085 1.00 48.84 82 ALA A C 1
ATOM 620 O O . ALA A 1 82 ? -13.371 -12.058 7.972 1.00 48.84 82 ALA A O 1
ATOM 621 N N . PRO A 1 83 ? -11.804 -13.346 6.979 1.00 43.09 83 PRO A N 1
ATOM 622 C CA . PRO A 1 83 ? -11.850 -14.376 8.006 1.00 43.09 83 PRO A CA 1
ATOM 623 C C . PRO A 1 83 ? -11.398 -13.745 9.321 1.00 43.09 83 PRO A C 1
ATOM 625 O O . PRO A 1 83 ? -10.314 -13.170 9.401 1.00 43.09 83 PRO A O 1
ATOM 628 N N . ILE A 1 84 ? -12.251 -13.814 10.336 1.00 52.78 84 ILE A N 1
ATOM 629 C CA . ILE A 1 84 ? -11.808 -13.664 11.716 1.00 52.78 84 ILE A CA 1
ATOM 630 C C . ILE A 1 84 ? -10.952 -14.895 12.000 1.00 52.78 84 ILE A C 1
ATOM 632 O O . ILE A 1 84 ? -11.484 -15.998 12.121 1.00 52.78 84 ILE A O 1
ATOM 636 N N . ASP A 1 85 ? -9.632 -14.727 12.011 1.00 47.69 85 ASP A N 1
ATOM 637 C CA . ASP A 1 85 ? -8.743 -15.749 12.548 1.00 47.69 85 ASP A CA 1
ATOM 638 C C . ASP A 1 8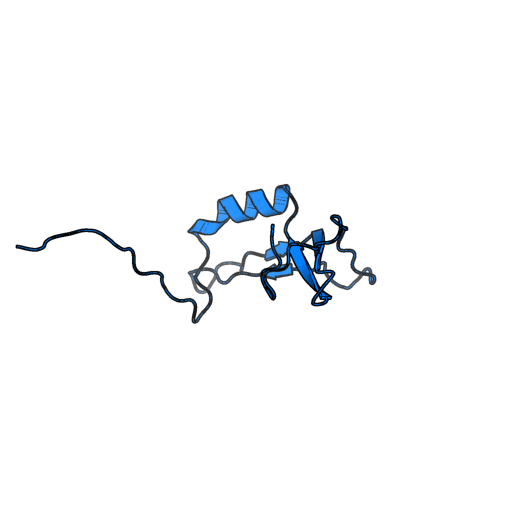5 ? -9.150 -15.927 14.012 1.00 47.69 85 ASP A C 1
ATOM 640 O O . ASP A 1 85 ? -8.911 -15.061 14.850 1.00 47.69 85 ASP A O 1
ATOM 644 N N . ALA A 1 86 ? -9.899 -16.998 14.279 1.00 46.50 86 ALA A N 1
ATOM 645 C CA . ALA A 1 86 ? -10.327 -17.348 15.615 1.00 46.50 86 ALA A CA 1
ATOM 646 C C . ALA A 1 86 ? -9.068 -17.610 16.438 1.00 46.50 86 ALA A C 1
ATOM 648 O O . ALA A 1 86 ? -8.309 -18.539 16.143 1.00 46.50 86 ALA A O 1
ATOM 649 N N . ASP A 1 87 ? -8.855 -16.761 17.440 1.00 45.53 87 ASP A N 1
ATOM 650 C CA . ASP A 1 87 ? -7.851 -16.939 18.472 1.00 45.53 87 ASP A CA 1
ATOM 651 C C . ASP A 1 87 ? -7.847 -18.402 18.927 1.00 45.53 87 ASP A C 1
ATOM 653 O O . ASP A 1 87 ? -8.825 -18.933 19.458 1.00 45.53 87 ASP A O 1
ATOM 657 N N . SER A 1 88 ? -6.733 -19.084 18.667 1.00 51.31 88 SER A N 1
ATOM 658 C CA . SER A 1 88 ? -6.455 -20.394 19.239 1.00 51.31 88 SER A CA 1
ATOM 659 C C . SER A 1 88 ? -6.051 -20.197 20.698 1.00 51.31 88 SER A C 1
ATOM 661 O O . SER A 1 88 ? -4.872 -20.267 21.037 1.00 51.31 88 SER A O 1
ATOM 663 N N . GLU A 1 89 ? -7.026 -19.937 21.568 1.00 45.06 89 GLU A N 1
ATOM 664 C CA . GLU A 1 89 ? -6.852 -20.097 23.010 1.00 45.06 89 GLU A CA 1
ATOM 665 C C . GLU A 1 89 ? -7.087 -21.566 23.404 1.00 45.06 89 GLU A C 1
ATOM 667 O O . GLU A 1 89 ? -8.200 -22.081 23.405 1.00 45.06 89 GLU A O 1
ATOM 672 N N . GLY A 1 90 ? -5.960 -22.238 23.656 1.00 45.09 90 GLY A N 1
ATOM 673 C CA . GLY A 1 90 ? -5.697 -23.240 24.695 1.00 45.09 90 GLY A CA 1
ATOM 674 C C . GLY A 1 90 ? -6.809 -24.156 25.227 1.00 45.09 90 GLY A C 1
ATOM 675 O O . GLY A 1 90 ? -7.690 -23.722 25.953 1.00 45.09 90 GLY A O 1
ATOM 676 N N . GLY A 1 91 ? -6.592 -25.464 25.032 1.00 46.28 91 GLY A N 1
ATOM 677 C CA . GLY A 1 91 ? -6.458 -26.446 26.121 1.00 46.28 91 GLY A CA 1
ATOM 678 C C . GLY A 1 91 ? -7.681 -26.777 26.982 1.00 46.28 91 GLY A C 1
ATOM 679 O O . GLY A 1 91 ? -8.034 -26.017 27.866 1.00 46.28 91 GLY A O 1
ATOM 680 N N . ASP A 1 92 ? -8.208 -27.994 26.828 1.00 46.75 92 ASP A N 1
ATOM 681 C CA . ASP A 1 92 ? -8.083 -29.043 27.855 1.00 46.75 92 ASP A CA 1
ATOM 682 C C . ASP A 1 92 ? -8.570 -30.378 27.263 1.00 46.75 92 ASP A C 1
ATOM 684 O O . ASP A 1 92 ? -9.722 -30.513 26.843 1.00 46.75 92 ASP A O 1
ATOM 688 N N . ALA A 1 93 ? -7.683 -31.367 27.183 1.00 47.28 93 ALA A N 1
ATOM 689 C CA . ALA A 1 93 ? -8.036 -32.735 26.827 1.00 47.28 93 ALA A CA 1
ATOM 690 C C . ALA A 1 93 ? -7.719 -33.611 28.041 1.00 47.28 93 ALA A C 1
ATOM 692 O O . ALA A 1 93 ? -6.564 -33.959 28.257 1.00 47.28 93 ALA A O 1
ATOM 693 N N . ARG A 1 94 ? -8.789 -33.859 28.806 1.00 55.56 94 ARG A N 1
ATOM 694 C CA . ARG A 1 94 ? -9.042 -34.931 29.787 1.00 55.56 94 ARG A CA 1
ATOM 695 C C . ARG A 1 94 ? -7.895 -35.876 30.137 1.00 55.56 94 ARG A C 1
ATOM 697 O O . ARG A 1 94 ? -7.421 -36.595 29.230 1.00 55.56 94 ARG A O 1
#

Radius of gyration: 17.69 Å; chains: 1; bounding box: 36×52×44 Å

Secondary structure (DSSP, 8-state):
---TTT----BPPPEE---SSTTS---EEE--BSSTTSPPPEEEEEEEEEBTTT--EEEEE-HHHHHHHHHHGGGBPPPTT-------------